Protein AF-A0A1B6FEB2-F1 (afdb_monomer)

Foldseek 3Di:
DDDPVVVVVVVVVVVVVVVVVVVVVVVVPDPPPPDDPPDDPDVQDPVNVVVVVVVVCPDPVNVVVVVVVVVVVVVVCCLVPVVLVCQCPDPVVDPCSNVVSVVVVVVVVVVVVVVVVVVVVVVVVVVD

pLDDT: mean 77.81, std 14.5, range [41.56, 95.06]

Sequence (128 aa):
YIDAETRKTVIYSMTSVAAASLLMFGLLGKAKESFSSDGKHKKESPGQALKTTWAIFNTTQMRMLCISFAFIGMHQAFRCGIYSSSVGFTLKIGDNSKQLVVLSGVFVGTGELLGGLFQIALSDFTER

Radius of gyration: 22.37 Å; Cα contacts (8 Å, |Δi|>4): 20; chains: 1; bounding box: 48×38×59 Å

Secondary structure (DSSP, 8-state):
---HHHHHHHHHHHHHHHHHHHHHHHHS-S----S---S------HHHHHHHHHHHHTSHHHHHHHHHHHHHHHHHHIIIIIIHHHHHH-TTS-TTHHHHHHHHHHHHHHHHHHHHHHHHHHHHHHT-

InterPro domains:
  IPR010291 Ion channel regulatory protein, UNC-93 [PF05978] (5-123)
  IPR051617 UNC-93-like transmembrane regulator [PTHR23294] (3-126)

Organism: NCBI:txid1464854

Solvent-accessible surface area (backbone atoms only — not comparable to full-atom values): 7514 Å² total; per-residue (Å²): 134,86,54,74,64,61,54,50,56,53,53,51,53,54,49,50,52,52,50,51,49,53,50,49,58,68,66,52,64,82,77,78,87,80,66,89,82,85,69,79,91,63,89,67,52,72,69,54,51,51,51,50,52,51,56,54,52,70,33,73,69,42,47,56,50,49,52,52,50,51,51,51,51,48,53,49,47,40,54,68,54,50,50,42,48,51,49,54,67,40,77,89,72,44,94,57,22,64,57,52,44,56,50,51,52,53,52,50,53,50,51,52,53,53,51,52,53,49,52,53,54,52,50,61,59,70,77,107

Mean predicted aligned error: 12.13 Å

Structure (mmCIF, N/CA/C/O backbone):
data_AF-A0A1B6FEB2-F1
#
_entry.id   AF-A0A1B6FEB2-F1
#
loop_
_atom_site.group_PDB
_atom_site.id
_atom_site.type_symbol
_atom_site.label_atom_id
_atom_site.label_alt_id
_atom_site.label_comp_id
_atom_site.label_asym_id
_atom_site.label_entity_id
_atom_site.label_seq_id
_atom_site.pdbx_PDB_ins_code
_atom_site.Cartn_x
_atom_site.Cartn_y
_atom_site.Cartn_z
_atom_site.occupancy
_atom_site.B_iso_or_equiv
_atom_site.auth_seq_id
_atom_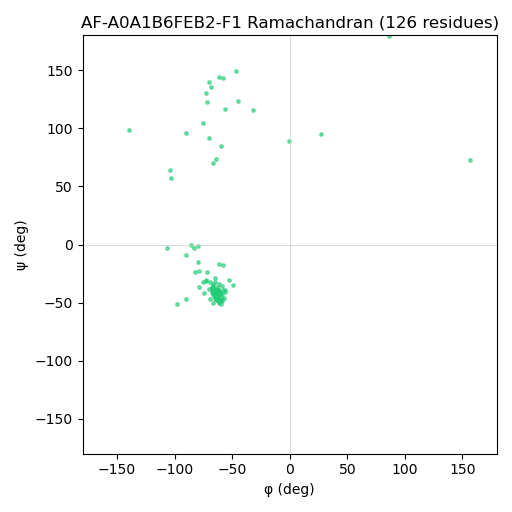site.auth_comp_id
_atom_site.auth_asym_id
_atom_site.auth_atom_id
_atom_site.pdbx_PDB_model_num
ATOM 1 N N . TYR A 1 1 ? 11.112 -2.866 -28.808 1.00 49.44 1 TYR A N 1
ATOM 2 C CA . TYR A 1 1 ? 9.897 -3.686 -28.981 1.00 49.44 1 TYR A CA 1
ATOM 3 C C . TYR A 1 1 ? 10.167 -4.984 -28.232 1.00 49.44 1 TYR A C 1
ATOM 5 O O . TYR A 1 1 ? 11.166 -5.614 -28.538 1.00 49.44 1 TYR A O 1
ATOM 13 N N . ILE A 1 2 ? 9.437 -5.283 -27.151 1.00 59.16 2 ILE A N 1
ATOM 14 C CA . ILE A 1 2 ? 9.716 -6.462 -26.306 1.00 59.16 2 ILE A CA 1
ATOM 15 C C . ILE A 1 2 ? 9.286 -7.729 -27.050 1.00 59.16 2 ILE A C 1
ATOM 17 O O . ILE A 1 2 ? 8.164 -7.789 -27.557 1.00 59.16 2 ILE A O 1
ATOM 21 N N . ASP A 1 3 ? 10.183 -8.710 -27.100 1.00 81.81 3 ASP A N 1
ATOM 22 C CA . ASP A 1 3 ? 9.984 -9.989 -27.773 1.00 81.81 3 ASP A CA 1
ATOM 23 C C . ASP A 1 3 ? 8.815 -10.788 -27.163 1.00 81.81 3 ASP A C 1
ATOM 25 O O . ASP A 1 3 ? 8.539 -10.733 -25.955 1.00 81.81 3 ASP A O 1
ATOM 29 N N . ALA A 1 4 ? 8.074 -11.499 -28.016 1.00 77.69 4 ALA A N 1
ATOM 30 C CA . ALA A 1 4 ? 6.875 -12.226 -27.619 1.00 77.69 4 ALA A CA 1
ATOM 31 C C . ALA A 1 4 ? 7.174 -13.370 -26.639 1.00 77.69 4 ALA A C 1
ATOM 33 O O . ALA A 1 4 ? 6.315 -13.673 -25.806 1.00 77.69 4 ALA A O 1
ATOM 34 N N . GLU A 1 5 ? 8.366 -13.969 -26.696 1.00 81.00 5 GLU A N 1
ATOM 35 C CA . GLU A 1 5 ? 8.801 -14.966 -25.717 1.00 81.00 5 GLU A CA 1
ATOM 36 C C . GLU A 1 5 ? 9.046 -14.340 -24.348 1.00 81.00 5 GLU A C 1
ATOM 38 O O . GLU A 1 5 ? 8.510 -14.818 -23.349 1.00 81.00 5 GLU A O 1
ATOM 43 N N . THR A 1 6 ? 9.760 -13.212 -24.289 1.00 84.56 6 THR A N 1
ATOM 44 C CA . THR A 1 6 ? 10.046 -12.528 -23.020 1.00 84.56 6 THR A CA 1
ATOM 45 C C . THR A 1 6 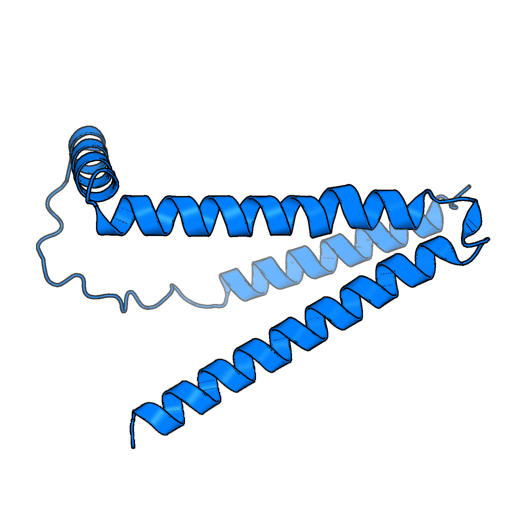? 8.759 -12.152 -22.284 1.00 84.56 6 THR A C 1
ATOM 47 O O . THR A 1 6 ? 8.660 -12.324 -21.070 1.00 84.56 6 THR A O 1
ATOM 50 N N . ARG A 1 7 ? 7.727 -11.705 -23.013 1.00 82.00 7 ARG A N 1
ATOM 51 C CA . ARG A 1 7 ? 6.415 -11.397 -22.423 1.00 82.00 7 ARG A CA 1
ATOM 52 C C . ARG A 1 7 ? 5.744 -12.635 -21.818 1.00 82.00 7 ARG A C 1
ATOM 54 O O . ARG A 1 7 ? 5.176 -12.540 -20.733 1.00 82.00 7 ARG A O 1
ATOM 61 N N . LYS A 1 8 ? 5.805 -13.786 -22.495 1.00 86.69 8 LYS A N 1
ATOM 62 C CA . LYS A 1 8 ? 5.205 -15.036 -21.998 1.00 86.69 8 LYS A CA 1
ATOM 63 C C . LYS A 1 8 ? 5.916 -15.539 -20.743 1.00 86.69 8 LYS A C 1
ATOM 65 O O . LYS A 1 8 ? 5.237 -15.904 -19.788 1.00 86.69 8 LYS A O 1
ATOM 70 N N . THR A 1 9 ? 7.247 -15.487 -20.710 1.00 86.75 9 THR A N 1
ATOM 71 C CA . THR A 1 9 ? 8.044 -15.904 -19.545 1.00 86.75 9 THR A CA 1
ATOM 72 C C . THR A 1 9 ? 7.709 -15.083 -18.302 1.00 86.75 9 THR A C 1
ATOM 74 O O . THR A 1 9 ? 7.525 -15.649 -17.227 1.00 86.75 9 THR A O 1
ATOM 77 N N . VAL A 1 10 ? 7.553 -13.762 -18.449 1.00 88.56 10 VAL A N 1
ATOM 78 C CA . VAL A 1 10 ? 7.167 -12.875 -17.337 1.00 88.56 10 VAL A CA 1
ATOM 79 C C . VAL A 1 10 ? 5.747 -13.170 -16.853 1.00 88.56 10 VAL A C 1
ATOM 81 O O . VAL A 1 10 ? 5.509 -13.260 -15.653 1.00 88.56 10 VAL A O 1
ATOM 84 N N . ILE A 1 11 ? 4.794 -13.361 -17.767 1.00 90.31 11 ILE A N 1
ATOM 85 C CA . ILE A 1 11 ? 3.408 -13.669 -17.386 1.00 90.31 11 ILE A CA 1
ATOM 86 C C . ILE A 1 11 ? 3.338 -15.010 -16.644 1.00 90.31 11 ILE A C 1
ATOM 88 O O . ILE A 1 11 ? 2.656 -15.114 -15.623 1.00 90.31 11 ILE A O 1
ATOM 92 N N . TYR A 1 12 ? 4.063 -16.024 -17.121 1.00 93.31 12 TYR A N 1
ATOM 93 C CA . TYR A 1 12 ? 4.081 -17.340 -16.489 1.00 93.31 12 TYR A CA 1
ATOM 94 C C . TYR A 1 12 ? 4.691 -17.294 -15.082 1.00 93.31 12 TYR A C 1
ATOM 96 O O . TYR A 1 12 ? 4.107 -17.849 -14.151 1.00 93.31 12 TYR A O 1
ATOM 104 N N . SER A 1 13 ? 5.810 -16.584 -14.896 1.00 94.56 13 SER A N 1
ATOM 105 C CA . SER A 1 13 ? 6.445 -16.457 -13.579 1.00 94.56 13 SER A CA 1
ATOM 106 C C . SER A 1 13 ? 5.597 -15.657 -12.586 1.00 94.56 13 SER A C 1
ATOM 108 O O . SER A 1 13 ? 5.484 -16.047 -11.428 1.00 94.56 13 SER A O 1
ATOM 110 N N . MET A 1 14 ? 4.928 -14.582 -13.017 1.00 90.31 14 MET A N 1
ATOM 111 C CA . MET A 1 14 ? 4.011 -13.841 -12.140 1.00 90.31 14 MET A CA 1
ATOM 112 C C . MET A 1 14 ? 2.795 -14.686 -11.741 1.00 90.31 14 MET A C 1
ATOM 114 O O . MET A 1 14 ? 2.357 -14.640 -10.591 1.00 90.31 14 MET A O 1
ATOM 118 N N . THR A 1 15 ? 2.273 -15.491 -12.670 1.00 93.88 15 THR A N 1
ATOM 119 C CA . THR A 1 15 ? 1.121 -16.368 -12.415 1.00 93.88 15 THR A CA 1
ATOM 120 C C . THR A 1 15 ? 1.473 -17.489 -11.440 1.00 93.88 15 THR A C 1
ATOM 122 O O . THR A 1 15 ? 0.683 -17.788 -10.547 1.00 93.88 15 THR A O 1
ATOM 125 N N . SER A 1 16 ? 2.662 -18.087 -11.563 1.00 95.06 16 SER A N 1
ATOM 126 C CA . SER A 1 16 ? 3.096 -19.152 -10.653 1.00 95.06 16 SER A CA 1
ATOM 127 C C . SER A 1 16 ? 3.309 -18.638 -9.230 1.00 95.06 16 SER A C 1
ATOM 129 O O . SER A 1 16 ? 2.866 -19.283 -8.282 1.00 95.06 16 SER A O 1
ATOM 131 N N . VAL A 1 17 ? 3.901 -17.449 -9.071 1.00 94.75 17 VAL A N 1
ATOM 132 C CA . VAL A 1 17 ? 4.050 -16.800 -7.761 1.00 94.75 17 VAL A CA 1
ATOM 133 C C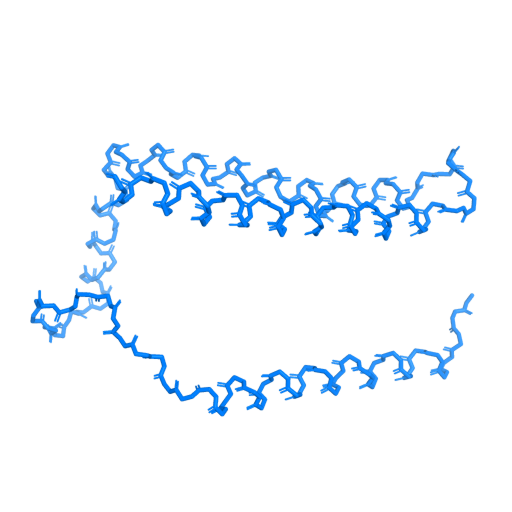 . VAL A 1 17 ? 2.682 -16.472 -7.160 1.00 94.75 17 VAL A C 1
ATOM 135 O O . VAL A 1 17 ? 2.453 -16.743 -5.985 1.00 94.75 17 VAL A O 1
ATOM 138 N N . ALA A 1 18 ? 1.739 -15.953 -7.953 1.00 92.38 18 ALA A N 1
ATOM 139 C CA . ALA A 1 18 ? 0.383 -15.676 -7.480 1.00 92.38 18 ALA A CA 1
ATOM 140 C C . ALA A 1 18 ? -0.356 -16.953 -7.039 1.00 92.38 18 ALA A C 1
ATOM 142 O O . ALA A 1 18 ? -0.986 -16.966 -5.980 1.00 92.38 18 ALA A O 1
ATOM 143 N N . ALA A 1 19 ? -0.243 -18.037 -7.813 1.00 94.38 19 ALA A N 1
ATOM 144 C CA . ALA A 1 19 ? -0.822 -19.331 -7.465 1.00 94.38 19 ALA A CA 1
ATOM 145 C C . ALA A 1 19 ? -0.197 -19.904 -6.184 1.00 94.38 19 ALA A C 1
ATOM 147 O O . ALA A 1 19 ? -0.924 -20.347 -5.299 1.00 94.38 19 ALA A O 1
ATOM 148 N N . ALA A 1 20 ? 1.130 -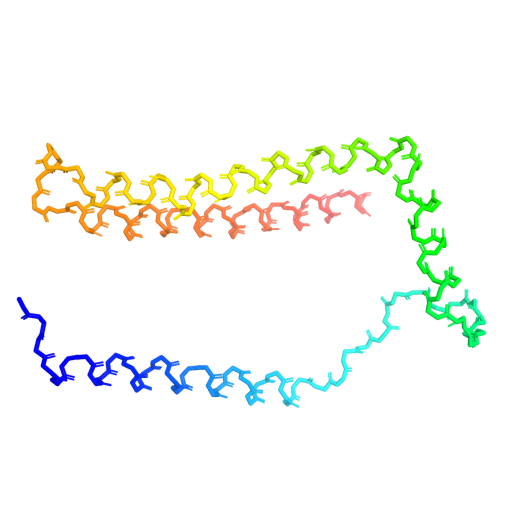19.836 -6.042 1.00 93.50 20 ALA A N 1
ATOM 149 C CA . ALA A 1 20 ? 1.827 -20.259 -4.830 1.00 93.50 20 ALA A CA 1
ATOM 150 C C . ALA A 1 20 ? 1.388 -19.445 -3.603 1.00 93.50 20 ALA A C 1
ATOM 152 O O . ALA A 1 20 ? 1.136 -20.031 -2.553 1.00 93.50 20 ALA A O 1
ATOM 153 N N . SER A 1 21 ? 1.223 -18.125 -3.743 1.00 89.75 21 SER A N 1
ATOM 154 C CA . SER A 1 21 ? 0.689 -17.262 -2.683 1.00 89.75 21 SER A CA 1
ATOM 155 C C . SER A 1 21 ? -0.721 -17.682 -2.278 1.00 89.75 21 SER A C 1
ATOM 157 O O . SER A 1 21 ? -0.979 -17.864 -1.095 1.00 89.75 21 SER A O 1
ATOM 159 N N . LEU A 1 22 ? -1.628 -17.891 -3.237 1.00 90.75 22 LEU A N 1
ATOM 160 C CA . LEU A 1 22 ? -2.998 -18.339 -2.962 1.00 90.75 22 LEU A CA 1
ATOM 161 C C . LEU A 1 22 ? -3.034 -19.704 -2.271 1.00 90.75 22 LEU A C 1
ATOM 163 O O . LEU A 1 22 ? -3.800 -19.889 -1.329 1.00 90.75 22 LEU A O 1
ATOM 167 N N . LEU A 1 23 ? -2.187 -20.640 -2.703 1.00 91.69 23 LEU A N 1
ATOM 168 C CA . LEU A 1 23 ? -2.043 -21.940 -2.052 1.00 91.69 23 LEU A CA 1
ATOM 169 C C . LEU A 1 23 ? -1.518 -21.786 -0.620 1.00 91.69 23 LEU A C 1
ATOM 171 O O . LEU A 1 23 ? -2.087 -22.375 0.292 1.00 91.69 23 LEU A O 1
ATOM 175 N N . MET A 1 24 ? -0.498 -20.951 -0.399 1.00 88.81 24 MET A N 1
ATOM 176 C CA . MET A 1 24 ? 0.011 -20.625 0.938 1.00 88.81 24 MET A CA 1
ATOM 177 C C . MET A 1 24 ? -1.071 -20.006 1.828 1.00 88.81 24 MET A C 1
ATOM 179 O O . MET A 1 24 ? -1.268 -20.474 2.942 1.00 88.81 24 MET A O 1
ATOM 183 N N . PHE A 1 25 ? -1.816 -19.010 1.341 1.00 86.38 25 PHE A N 1
ATOM 184 C CA . PHE A 1 25 ? -2.918 -18.389 2.084 1.00 86.38 25 PHE A CA 1
ATOM 185 C C . PHE A 1 25 ? -4.075 -19.360 2.348 1.00 86.38 25 PHE A C 1
ATOM 187 O O . PHE A 1 25 ? -4.721 -19.256 3.384 1.00 86.38 25 PHE A O 1
ATOM 194 N N . GLY A 1 26 ? -4.326 -20.311 1.446 1.00 83.56 26 GLY A N 1
ATOM 195 C CA . GLY A 1 26 ? -5.317 -21.370 1.644 1.00 83.56 26 GLY A CA 1
ATOM 196 C C . GLY A 1 26 ? -4.881 -22.432 2.659 1.00 83.56 26 GLY A C 1
ATOM 197 O O . GLY A 1 26 ? -5.725 -22.991 3.355 1.00 83.56 26 GLY A O 1
ATOM 198 N N . LEU A 1 27 ? -3.575 -22.697 2.765 1.00 83.50 27 LEU A N 1
ATOM 199 C CA . LEU A 1 27 ? -2.985 -23.608 3.754 1.00 83.50 27 LEU A CA 1
ATOM 200 C C . LEU A 1 27 ? -2.775 -22.937 5.122 1.00 83.50 27 LEU A C 1
ATOM 202 O O . LEU A 1 27 ? -2.735 -23.627 6.142 1.00 83.50 27 LEU A O 1
ATOM 206 N N . LEU A 1 28 ? -2.669 -21.604 5.159 1.00 75.25 28 LEU A N 1
ATOM 207 C CA . LEU A 1 28 ? -2.646 -20.807 6.381 1.00 75.25 28 LEU A CA 1
ATOM 208 C C . LEU A 1 28 ? -4.052 -20.843 7.000 1.00 75.25 28 LEU A C 1
ATOM 210 O O . LEU A 1 28 ? -4.944 -20.084 6.628 1.00 75.25 28 LEU A O 1
ATOM 214 N N . GLY A 1 29 ? -4.268 -21.811 7.893 1.00 64.19 29 GLY A N 1
ATOM 215 C CA . GLY A 1 29 ? -5.562 -22.085 8.514 1.00 64.19 29 GLY A CA 1
ATOM 216 C C . GLY A 1 29 ? -6.272 -20.833 9.040 1.00 64.19 29 GLY A C 1
ATOM 217 O O . GLY A 1 29 ? -5.632 -19.863 9.446 1.00 64.19 29 GLY A O 1
ATOM 218 N N . LYS A 1 30 ? -7.615 -20.890 9.019 1.00 56.72 30 LYS A N 1
ATOM 219 C CA . LYS A 1 30 ? -8.555 -19.811 9.373 1.00 56.72 30 LYS A CA 1
ATOM 220 C C . LYS A 1 30 ? -7.980 -18.915 10.474 1.00 56.72 30 LYS A C 1
ATOM 222 O O . LYS A 1 30 ? -7.760 -19.383 11.590 1.00 56.72 30 LYS A O 1
ATOM 227 N N . ALA A 1 31 ? -7.752 -17.643 10.137 1.00 61.56 31 ALA A N 1
ATOM 228 C CA . ALA A 1 31 ? -7.217 -16.644 11.051 1.00 61.56 31 ALA A CA 1
ATOM 229 C C . ALA A 1 31 ? -7.935 -16.734 12.404 1.00 61.56 31 ALA A C 1
ATOM 231 O O . ALA A 1 31 ? -9.167 -16.688 12.470 1.00 61.56 31 ALA A O 1
ATOM 232 N N . LYS A 1 32 ? -7.155 -16.921 13.474 1.00 52.03 32 LYS A N 1
ATOM 233 C CA . LYS A 1 32 ? -7.658 -16.910 14.844 1.00 52.03 32 LYS A CA 1
ATOM 234 C C . LYS A 1 32 ? -8.352 -15.568 15.052 1.00 52.03 32 LYS A C 1
ATOM 236 O O . LYS A 1 32 ? -7.708 -14.525 14.968 1.00 52.03 32 LYS A O 1
ATOM 241 N N . GLU A 1 33 ? -9.658 -15.606 15.295 1.00 56.06 33 GLU A N 1
ATOM 242 C CA . GLU A 1 33 ? -10.476 -14.455 15.686 1.00 56.06 33 GLU A CA 1
ATOM 243 C C . GLU A 1 33 ? -10.041 -13.994 17.088 1.00 56.06 33 GLU A C 1
ATOM 245 O O . GLU A 1 33 ? -10.722 -14.201 18.083 1.00 56.06 33 GLU A O 1
ATOM 250 N N . SER A 1 34 ? -8.844 -13.417 17.186 1.00 46.25 34 SER A N 1
ATOM 251 C CA . SER A 1 34 ? -8.325 -12.752 18.379 1.00 46.25 34 SER A CA 1
ATOM 252 C C . SER A 1 34 ? -8.405 -11.246 18.167 1.00 46.25 34 SER A C 1
ATOM 254 O O . SER A 1 34 ? -7.404 -10.543 18.122 1.00 46.25 34 SER A O 1
ATOM 256 N N . PHE A 1 35 ? -9.632 -10.753 18.038 1.00 42.1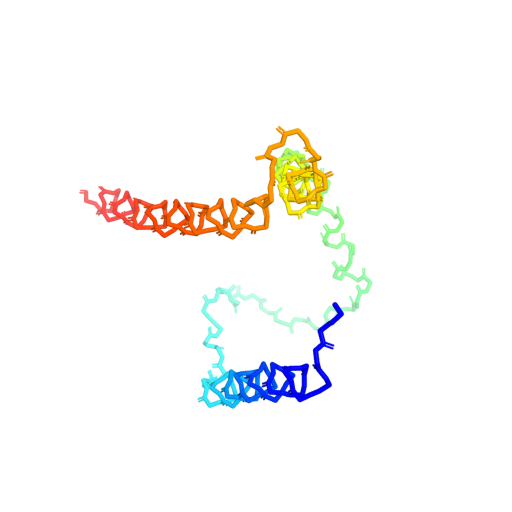9 35 PHE A N 1
ATOM 257 C CA . PHE A 1 35 ? -9.955 -9.384 18.406 1.00 42.19 35 PHE A CA 1
ATOM 258 C C . PHE A 1 35 ? -11.321 -9.427 19.084 1.00 42.19 35 PHE A C 1
ATOM 260 O O . PHE A 1 35 ? -12.340 -9.601 18.424 1.00 42.19 35 PHE A O 1
ATOM 267 N N . SER A 1 36 ? -11.283 -9.422 20.417 1.00 45.38 36 SER A N 1
ATOM 268 C CA . SER A 1 36 ? -12.392 -9.356 21.372 1.00 45.38 36 SER A CA 1
ATOM 269 C C . SER A 1 36 ? -13.794 -9.269 20.761 1.00 45.38 36 SER A C 1
ATOM 271 O O . SER A 1 36 ? -14.339 -8.184 20.579 1.00 45.38 36 SER A O 1
ATOM 273 N N . SER A 1 37 ? -14.405 -10.427 20.507 1.00 41.56 37 SER A N 1
ATOM 274 C CA . SER A 1 37 ? -15.854 -10.545 20.330 1.00 41.56 37 SER A CA 1
ATOM 275 C C . SER A 1 37 ? -16.460 -11.136 21.604 1.00 41.56 37 SER A C 1
ATOM 277 O O . SER A 1 37 ? -17.090 -12.188 21.594 1.00 41.56 37 SER A O 1
ATOM 279 N N . ASP A 1 38 ? -16.221 -10.469 22.736 1.00 46.44 38 ASP A N 1
ATOM 280 C CA . ASP A 1 38 ? -17.088 -10.623 23.901 1.00 46.44 38 ASP A CA 1
ATOM 281 C C . ASP A 1 38 ? -18.186 -9.565 23.777 1.00 46.44 38 ASP A C 1
ATOM 283 O O . ASP A 1 38 ? -17.985 -8.379 24.028 1.00 46.44 38 ASP A O 1
ATOM 287 N N . GLY A 1 39 ? -19.325 -9.980 23.227 1.00 44.38 39 GLY A N 1
ATOM 288 C CA . GLY A 1 39 ? -20.442 -9.080 22.974 1.00 44.38 39 GLY A CA 1
ATOM 289 C C . GLY A 1 39 ? -21.368 -9.586 21.883 1.00 44.38 39 GLY A C 1
ATOM 290 O O . GLY A 1 39 ? -21.364 -9.057 20.783 1.00 44.38 39 GLY A O 1
ATOM 291 N N . LYS A 1 40 ? -22.156 -10.621 22.204 1.00 42.03 40 LYS A N 1
ATOM 292 C CA . LYS A 1 40 ? -23.399 -11.041 21.526 1.00 42.03 40 LYS A CA 1
ATOM 293 C C . LYS A 1 40 ? -23.476 -10.670 20.038 1.00 42.03 40 LYS A C 1
ATOM 295 O O . LYS A 1 40 ? -24.001 -9.614 19.692 1.00 42.03 40 LYS A O 1
ATOM 300 N N . HIS A 1 41 ? -23.094 -11.606 19.173 1.00 48.75 41 HIS A N 1
ATOM 301 C CA . HIS A 1 41 ? -23.397 -11.581 17.741 1.00 48.75 41 HIS A CA 1
ATOM 302 C C . HIS A 1 41 ? -24.926 -11.673 17.529 1.00 48.75 41 HIS A C 1
ATOM 304 O O . HIS A 1 41 ? -25.493 -12.712 17.188 1.00 48.75 41 HIS A O 1
ATOM 310 N N . LYS A 1 42 ? -25.641 -10.584 17.821 1.00 53.22 42 LYS A N 1
ATOM 311 C CA . LYS A 1 42 ? -27.029 -10.393 17.418 1.00 53.22 42 LYS A CA 1
ATOM 312 C C . LYS A 1 42 ? -26.976 -10.250 15.901 1.00 53.22 42 LYS A C 1
ATOM 314 O O . LYS A 1 42 ? -26.089 -9.576 15.394 1.00 53.22 42 LYS A O 1
ATOM 319 N N . LYS A 1 43 ? -27.874 -10.913 15.169 1.00 55.56 43 LYS A N 1
ATOM 320 C CA . LYS A 1 43 ? -28.018 -10.732 13.717 1.00 55.56 43 LYS A CA 1
ATOM 321 C C . LYS A 1 43 ? -28.367 -9.265 13.446 1.00 55.56 43 LYS A C 1
ATOM 323 O O . LYS A 1 43 ? -29.541 -8.908 13.410 1.00 55.56 43 LYS A O 1
ATOM 328 N N . GLU A 1 44 ? -27.363 -8.405 13.355 1.00 61.38 44 GLU A N 1
ATOM 329 C CA . GLU A 1 44 ? -27.550 -7.013 12.994 1.00 61.38 44 GLU A CA 1
ATOM 330 C C . GLU A 1 44 ? -27.897 -6.985 11.510 1.00 61.38 44 GLU A C 1
ATOM 332 O O . GLU A 1 44 ? -27.185 -7.533 10.668 1.00 61.38 44 GLU A O 1
ATOM 337 N N . SER A 1 45 ? -29.048 -6.400 11.187 1.00 78.81 45 SER A N 1
ATOM 338 C CA . SER A 1 45 ? -29.409 -6.130 9.798 1.00 78.81 45 SER A CA 1
ATOM 339 C C . SER A 1 45 ? -28.317 -5.249 9.168 1.00 78.81 45 SER A C 1
ATOM 341 O O . SER A 1 45 ? -27.817 -4.353 9.856 1.00 78.81 45 SER A O 1
ATOM 343 N N . PRO A 1 46 ? -27.951 -5.429 7.882 1.00 82.50 46 PRO A N 1
ATOM 344 C CA . PRO A 1 46 ? -26.912 -4.626 7.226 1.00 82.50 46 PRO A CA 1
ATOM 345 C C . PRO A 1 46 ? -27.155 -3.113 7.353 1.00 82.50 46 PRO A C 1
ATOM 347 O O . PRO A 1 46 ? -26.209 -2.339 7.470 1.00 82.50 46 PRO A O 1
ATOM 350 N N . GLY A 1 47 ? -28.421 -2.684 7.420 1.00 85.12 47 GLY A N 1
ATOM 351 C CA . GLY A 1 47 ? -28.774 -1.283 7.663 1.00 85.12 47 GLY A CA 1
ATOM 352 C C . GLY A 1 47 ? -28.454 -0.793 9.080 1.00 85.12 47 GLY A C 1
ATOM 353 O O . GLY A 1 47 ? -28.106 0.371 9.265 1.00 85.12 47 GLY A O 1
ATOM 354 N N . GLN A 1 48 ? -28.532 -1.668 10.084 1.00 81.69 48 GLN A N 1
ATOM 355 C CA . GLN A 1 48 ? -28.171 -1.342 11.462 1.00 81.69 48 GLN A CA 1
ATOM 356 C C . GLN A 1 48 ? -26.651 -1.259 11.623 1.00 81.69 48 GLN A C 1
ATOM 358 O O . GLN A 1 48 ? -26.171 -0.294 12.210 1.00 81.69 48 GLN A O 1
ATOM 363 N N . ALA A 1 49 ? -25.904 -2.182 11.010 1.00 85.44 49 ALA A N 1
ATOM 364 C CA . ALA A 1 49 ? -24.445 -2.111 10.957 1.00 85.44 49 ALA A CA 1
ATOM 365 C C . ALA A 1 49 ? -23.973 -0.816 10.273 1.00 85.44 49 ALA A C 1
ATOM 367 O O . ALA A 1 49 ? -23.175 -0.079 10.844 1.00 85.44 49 ALA A O 1
ATOM 368 N N . LEU A 1 50 ? -24.550 -0.463 9.114 1.00 86.44 50 LEU A N 1
ATOM 369 C CA . LEU A 1 50 ? -24.247 0.796 8.422 1.00 86.44 50 LEU A CA 1
ATOM 370 C C . LEU A 1 50 ? -24.536 2.028 9.285 1.00 86.44 50 LEU A C 1
ATOM 372 O O . LEU A 1 50 ? -23.732 2.958 9.324 1.00 86.44 50 LEU A O 1
ATOM 376 N N . LYS A 1 51 ? -25.665 2.039 10.003 1.00 86.81 51 LYS A N 1
ATOM 377 C CA . LYS A 1 51 ? -26.032 3.156 10.881 1.00 86.81 51 LYS A CA 1
ATOM 378 C C . LYS A 1 51 ? -25.066 3.288 12.061 1.00 86.81 51 LYS A C 1
ATOM 380 O O . LYS A 1 51 ? -24.682 4.403 12.408 1.00 86.81 51 LYS A O 1
ATOM 385 N N . THR A 1 52 ? -24.639 2.165 12.634 1.00 84.38 52 THR A N 1
ATOM 386 C CA . THR A 1 52 ? -23.625 2.122 13.693 1.00 84.38 52 THR A CA 1
ATOM 387 C C . THR A 1 52 ? -22.270 2.613 13.179 1.00 84.38 52 THR A C 1
ATOM 389 O O . THR A 1 52 ? -21.668 3.489 13.796 1.00 84.38 52 THR A O 1
ATOM 392 N N . THR A 1 53 ? -21.814 2.148 12.011 1.00 85.06 53 THR A N 1
ATOM 393 C CA . THR A 1 53 ? -20.569 2.626 11.387 1.00 85.06 53 THR A CA 1
ATOM 394 C C . THR A 1 53 ? -20.626 4.122 11.089 1.00 85.06 53 THR A C 1
ATOM 396 O O . THR A 1 53 ? -19.658 4.831 11.350 1.00 85.06 53 THR A O 1
ATOM 399 N N . TRP A 1 54 ? -21.763 4.632 10.609 1.00 85.44 54 TRP A N 1
ATOM 400 C CA . TRP A 1 54 ? -21.956 6.061 10.351 1.00 85.44 54 TRP A CA 1
ATOM 401 C C . TRP A 1 54 ? -21.896 6.905 11.631 1.00 85.44 54 TRP A C 1
ATOM 403 O O . TRP A 1 54 ? -21.287 7.976 11.648 1.00 85.44 54 TRP A O 1
ATOM 413 N N . ALA A 1 55 ? -22.479 6.414 12.727 1.00 85.56 55 ALA A N 1
ATOM 414 C CA . ALA A 1 55 ? -22.394 7.074 14.027 1.00 85.56 55 ALA A CA 1
ATOM 415 C C . ALA A 1 55 ? -20.944 7.127 14.548 1.00 85.56 55 ALA A C 1
ATOM 417 O O . ALA A 1 55 ? -20.496 8.172 15.021 1.00 85.56 55 ALA A O 1
ATOM 418 N N . ILE A 1 56 ? -20.188 6.034 14.394 1.00 85.06 56 ILE A N 1
ATOM 419 C CA . ILE A 1 56 ? -18.764 5.966 14.761 1.00 85.06 56 ILE A CA 1
ATOM 420 C C . ILE A 1 56 ? -17.935 6.915 13.885 1.00 85.06 56 ILE A C 1
ATOM 422 O O . ILE A 1 56 ? -17.118 7.676 14.403 1.00 85.06 56 ILE A O 1
ATOM 426 N N . PHE A 1 57 ? -18.194 6.941 12.576 1.00 82.81 57 PHE A N 1
ATOM 427 C CA . PHE A 1 57 ? -17.508 7.814 11.622 1.00 82.81 57 PHE A CA 1
ATOM 428 C C . PHE A 1 57 ? -17.670 9.303 11.961 1.00 82.81 57 PHE A C 1
ATOM 430 O O . PHE A 1 57 ? -16.733 10.084 11.807 1.00 82.81 57 PHE A O 1
ATOM 437 N N . ASN A 1 58 ? -18.832 9.703 12.483 1.00 84.00 58 ASN A N 1
ATOM 438 C CA . ASN A 1 58 ? -19.100 11.100 12.825 1.00 84.00 58 ASN A CA 1
ATOM 439 C C . ASN A 1 58 ? -18.482 11.550 14.168 1.00 84.00 58 ASN A C 1
ATOM 441 O O . ASN A 1 58 ? -18.599 12.716 14.552 1.00 84.00 58 ASN A O 1
ATOM 445 N N . THR A 1 59 ? -17.807 10.654 14.892 1.00 90.06 59 THR A N 1
ATOM 446 C CA . THR A 1 59 ? -17.124 10.989 16.149 1.00 90.06 59 THR A CA 1
ATOM 447 C C . THR A 1 59 ? -15.895 11.866 15.877 1.00 90.06 59 THR A C 1
ATOM 449 O O . THR A 1 59 ? -15.151 11.646 14.924 1.00 90.06 59 THR A O 1
ATOM 452 N N . THR A 1 60 ? -15.640 12.873 16.721 1.00 80.38 60 THR A N 1
ATOM 453 C CA . THR A 1 60 ? -14.561 13.865 16.518 1.00 80.38 60 THR A CA 1
ATOM 454 C C . THR A 1 60 ? -13.172 13.244 16.361 1.00 80.38 60 THR A C 1
ATOM 456 O O . THR A 1 60 ? -12.416 13.683 15.499 1.00 80.38 60 THR A O 1
ATOM 459 N N . GLN A 1 61 ? -12.857 12.193 17.121 1.00 83.00 61 GLN A N 1
ATOM 460 C CA . GLN A 1 61 ? -11.586 11.477 16.972 1.00 83.00 61 GLN A CA 1
ATOM 461 C C . GLN A 1 61 ? -11.483 10.760 15.620 1.00 83.00 61 GLN A C 1
ATOM 463 O O . GLN A 1 61 ? -10.456 10.842 14.949 1.00 83.00 61 GLN A O 1
ATOM 468 N N . MET A 1 62 ? -12.575 10.132 15.177 1.00 87.56 62 MET A N 1
ATOM 469 C CA . MET A 1 62 ? -12.610 9.391 13.918 1.00 87.56 62 MET A CA 1
ATOM 470 C C . MET A 1 62 ? -12.484 10.316 12.711 1.00 87.56 62 MET A C 1
ATOM 472 O O . MET A 1 62 ? -11.749 10.006 11.782 1.00 87.56 62 MET A O 1
ATOM 476 N N . ARG A 1 63 ? -13.091 11.508 12.759 1.00 81.75 63 ARG A N 1
ATOM 477 C CA . ARG A 1 63 ? -12.934 12.519 11.700 1.00 81.75 63 ARG A CA 1
ATOM 478 C C . ARG A 1 63 ? -11.491 13.005 11.554 1.00 81.75 63 ARG A C 1
ATOM 480 O O . ARG A 1 63 ? -11.021 13.138 10.428 1.00 81.75 63 ARG A O 1
ATOM 487 N N . MET A 1 64 ? -10.776 13.231 12.660 1.00 87.06 64 MET A N 1
ATOM 488 C CA . MET A 1 64 ? -9.352 13.597 12.604 1.00 87.06 64 MET A CA 1
ATOM 489 C C . MET A 1 64 ? -8.513 12.467 12.000 1.00 87.06 64 MET A C 1
ATOM 491 O O . MET A 1 64 ? -7.683 12.713 11.128 1.00 87.06 64 MET A O 1
ATOM 495 N N . LEU A 1 65 ? -8.791 11.222 12.393 1.00 86.19 65 LEU A N 1
ATOM 496 C CA . LEU A 1 65 ? -8.115 10.052 11.843 1.00 86.19 65 LEU A CA 1
ATOM 497 C C . LEU A 1 65 ? -8.410 9.861 10.343 1.00 86.19 65 LEU A C 1
ATOM 499 O O . LEU A 1 65 ? -7.503 9.549 9.576 1.00 86.19 65 LEU A O 1
ATOM 503 N N . CYS A 1 66 ? -9.644 10.113 9.897 1.00 86.62 66 CYS A N 1
ATOM 504 C CA . CYS A 1 66 ? -10.018 10.067 8.483 1.00 86.62 66 CYS A CA 1
ATOM 505 C C . CYS A 1 66 ? -9.258 11.093 7.640 1.00 86.62 66 CYS A C 1
ATOM 507 O O . CYS A 1 66 ? -8.852 10.766 6.528 1.00 86.62 66 CYS A O 1
ATOM 509 N N . ILE A 1 67 ? -9.027 12.303 8.156 1.00 89.06 67 ILE A N 1
ATOM 510 C CA . ILE A 1 67 ? -8.209 13.312 7.467 1.00 89.06 67 ILE A CA 1
ATOM 511 C C . ILE A 1 67 ? -6.761 12.827 7.349 1.00 89.06 67 ILE A C 1
ATOM 513 O O . ILE A 1 67 ? -6.181 12.907 6.267 1.00 89.06 67 ILE A O 1
ATOM 517 N N . SER A 1 68 ? -6.197 12.259 8.418 1.00 90.25 68 SER A N 1
ATOM 518 C CA . SER A 1 68 ? -4.852 11.672 8.388 1.00 90.25 68 SER A CA 1
ATOM 519 C C . SER A 1 68 ? -4.750 10.534 7.372 1.00 90.25 68 SER A C 1
ATOM 521 O O . SER A 1 68 ? -3.823 10.514 6.565 1.00 90.25 68 SER A O 1
ATOM 523 N N . PHE A 1 69 ? -5.724 9.621 7.339 1.00 88.94 69 PHE A N 1
ATOM 524 C CA . PHE A 1 69 ? -5.763 8.550 6.344 1.00 88.94 69 PHE A CA 1
ATOM 525 C C . PHE A 1 69 ? -5.929 9.075 4.921 1.00 88.94 69 PHE A C 1
ATOM 527 O O . PHE A 1 69 ? -5.257 8.582 4.019 1.00 88.94 69 PHE A O 1
ATOM 534 N N . ALA A 1 70 ? -6.768 10.089 4.706 1.00 91.12 70 ALA A N 1
ATOM 535 C CA . ALA A 1 70 ? -6.912 10.720 3.400 1.00 91.12 70 ALA A CA 1
ATOM 536 C C . ALA A 1 70 ? -5.596 11.372 2.951 1.00 91.12 70 ALA A C 1
ATOM 538 O O . ALA A 1 70 ? -5.194 11.212 1.801 1.00 91.12 70 ALA A O 1
ATOM 539 N N . PHE A 1 71 ? -4.887 12.051 3.856 1.00 91.44 71 PHE A N 1
ATOM 540 C CA . PHE A 1 71 ? -3.582 12.647 3.578 1.00 91.44 71 PHE A CA 1
ATOM 541 C C . PHE A 1 71 ? -2.522 11.595 3.230 1.00 91.44 71 PHE A C 1
ATOM 543 O O . PHE A 1 71 ? -1.836 11.724 2.216 1.00 91.44 71 PHE A O 1
ATOM 550 N N . ILE A 1 72 ? -2.425 10.523 4.020 1.00 92.06 72 ILE A N 1
ATOM 551 C CA . ILE A 1 72 ? -1.495 9.414 3.768 1.00 92.06 72 ILE A CA 1
ATOM 552 C C . ILE A 1 72 ? -1.842 8.713 2.450 1.00 92.06 72 ILE A C 1
ATOM 554 O O . ILE A 1 72 ? -0.952 8.443 1.647 1.00 92.06 72 ILE A O 1
ATOM 558 N N . GLY A 1 73 ? -3.130 8.476 2.191 1.00 88.31 73 GLY A N 1
ATOM 559 C CA . GLY A 1 73 ? -3.617 7.873 0.953 1.00 88.31 73 GLY A CA 1
ATOM 560 C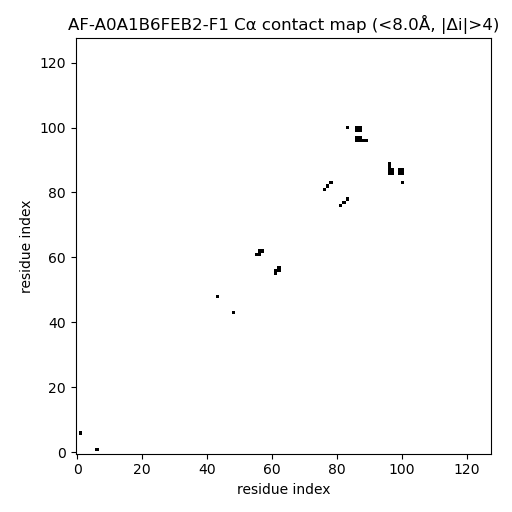 C . GLY A 1 73 ? -3.302 8.729 -0.272 1.00 88.31 73 GLY A C 1
ATOM 561 O O . GLY A 1 73 ? -2.805 8.211 -1.270 1.00 88.31 73 GLY A O 1
ATOM 562 N N . MET A 1 74 ? -3.501 10.048 -0.183 1.00 88.38 74 MET A N 1
ATOM 563 C CA . MET A 1 74 ? -3.072 10.981 -1.227 1.00 88.38 74 MET A CA 1
ATOM 564 C C . MET A 1 74 ? -1.559 10.902 -1.430 1.00 88.38 74 MET A C 1
ATOM 566 O O . MET A 1 74 ? -1.109 10.672 -2.548 1.00 88.38 74 MET A O 1
ATOM 570 N N . HIS A 1 75 ? -0.764 11.012 -0.368 1.00 87.81 75 HIS A N 1
ATOM 571 C CA . HIS A 1 75 ? 0.692 10.911 -0.455 1.00 87.81 75 HIS A CA 1
ATOM 572 C C . HIS A 1 75 ? 1.158 9.591 -1.105 1.00 87.81 75 HIS A C 1
ATOM 574 O O . HIS A 1 75 ? 2.044 9.603 -1.963 1.00 87.81 75 HIS A O 1
ATOM 580 N N . GLN A 1 76 ? 0.523 8.462 -0.777 1.00 84.25 76 GLN A N 1
ATOM 581 C CA . GLN A 1 76 ? 0.797 7.164 -1.396 1.00 84.25 76 GLN A CA 1
ATOM 582 C C . GLN A 1 76 ? 0.415 7.138 -2.882 1.00 84.25 76 GLN A C 1
ATOM 584 O O . GLN A 1 76 ? 1.189 6.644 -3.702 1.00 84.25 76 GLN A O 1
ATOM 589 N N . ALA A 1 77 ? -0.724 7.725 -3.259 1.00 85.94 77 ALA A N 1
ATOM 590 C CA . ALA A 1 77 ? -1.124 7.854 -4.658 1.00 85.94 77 ALA A CA 1
ATOM 591 C C . ALA A 1 77 ? -0.132 8.713 -5.463 1.00 85.94 77 ALA A C 1
ATOM 593 O O . ALA A 1 77 ? 0.243 8.346 -6.578 1.00 85.94 77 ALA A O 1
ATOM 594 N N . PHE A 1 78 ? 0.365 9.811 -4.885 1.00 82.81 78 PHE A N 1
ATOM 595 C CA . PHE A 1 78 ? 1.419 10.626 -5.494 1.00 82.81 78 PHE A CA 1
ATOM 596 C C . PHE A 1 78 ? 2.723 9.837 -5.662 1.00 82.81 78 PHE A C 1
ATOM 598 O O . PHE A 1 78 ? 3.325 9.885 -6.735 1.00 82.81 78 PHE A O 1
ATOM 605 N N . ARG A 1 79 ? 3.134 9.069 -4.645 1.00 75.94 79 ARG A N 1
ATOM 606 C CA . ARG A 1 79 ? 4.336 8.222 -4.692 1.00 75.94 79 ARG A CA 1
ATOM 607 C C . ARG A 1 79 ? 4.240 7.153 -5.788 1.00 75.94 79 ARG A C 1
ATOM 609 O O . ARG A 1 79 ? 5.154 7.026 -6.599 1.00 75.94 79 ARG A O 1
ATOM 616 N N . CYS A 1 80 ? 3.143 6.399 -5.828 1.00 76.69 80 CYS A N 1
ATOM 617 C CA . CYS A 1 80 ? 2.983 5.273 -6.751 1.00 76.69 80 CYS A CA 1
ATOM 618 C C . CYS A 1 80 ? 2.617 5.706 -8.179 1.00 76.69 80 CYS A C 1
ATOM 620 O O . CYS A 1 80 ? 3.074 5.082 -9.132 1.00 76.69 80 CYS A O 1
ATOM 622 N N . GLY A 1 81 ? 1.804 6.753 -8.341 1.00 72.31 81 GLY A N 1
ATOM 623 C CA . GLY A 1 81 ? 1.270 7.166 -9.640 1.00 72.31 81 GLY A CA 1
ATOM 624 C C . GLY A 1 81 ? 2.042 8.306 -10.295 1.00 72.31 81 GLY A C 1
ATOM 625 O O . GLY A 1 81 ? 2.447 8.203 -11.449 1.00 72.31 81 GLY A O 1
ATOM 626 N N . ILE A 1 82 ? 2.269 9.402 -9.570 1.00 74.81 82 ILE A N 1
ATOM 627 C CA . ILE A 1 82 ? 2.756 10.654 -10.170 1.00 74.81 82 ILE A CA 1
ATOM 628 C C . ILE A 1 82 ? 4.282 10.698 -10.184 1.00 74.81 82 ILE A C 1
ATOM 630 O O . ILE A 1 82 ? 4.878 10.990 -11.221 1.00 74.81 82 ILE A O 1
ATOM 634 N N . TYR A 1 83 ? 4.925 10.363 -9.065 1.00 73.06 83 TYR A N 1
ATOM 635 C CA . TYR A 1 83 ? 6.382 10.368 -8.954 1.00 73.06 83 TYR A CA 1
ATOM 636 C C . TYR A 1 83 ? 7.015 9.283 -9.835 1.00 73.06 83 TYR A C 1
ATOM 638 O O . TYR A 1 83 ? 7.863 9.589 -10.669 1.00 73.06 83 TYR A O 1
ATOM 646 N N . SER A 1 84 ? 6.530 8.041 -9.735 1.00 68.50 84 SER A N 1
ATOM 647 C CA . SER A 1 84 ? 7.000 6.919 -10.561 1.00 68.50 84 SER A CA 1
ATOM 648 C C . SER A 1 84 ? 6.851 7.191 -12.067 1.00 68.50 84 SER A C 1
ATOM 650 O O . SER A 1 84 ? 7.805 7.025 -12.830 1.00 68.50 84 SER A O 1
ATOM 652 N N . SER A 1 85 ? 5.691 7.706 -12.498 1.00 73.38 85 SER A N 1
ATOM 653 C CA . SER A 1 85 ? 5.465 8.054 -13.905 1.00 73.38 85 SER A CA 1
ATOM 654 C C . SER A 1 85 ? 6.352 9.224 -14.350 1.00 73.38 85 SER A C 1
ATOM 656 O O . SER A 1 85 ? 6.965 9.169 -15.411 1.00 73.38 85 SER A O 1
ATOM 658 N N . SER A 1 86 ? 6.501 10.270 -13.537 1.00 68.88 86 SER A N 1
ATOM 659 C CA . SER A 1 86 ? 7.325 11.431 -13.910 1.00 68.88 86 SER A CA 1
ATOM 660 C C . SER A 1 86 ? 8.812 11.079 -14.036 1.00 68.88 86 SER A C 1
ATOM 662 O O . SER A 1 86 ? 9.482 11.553 -14.955 1.00 68.88 86 SER A O 1
ATOM 664 N N . VAL A 1 87 ? 9.329 10.209 -13.162 1.00 69.62 87 VAL A N 1
ATOM 665 C CA . VAL A 1 87 ? 10.720 9.726 -13.220 1.00 69.62 87 VAL A CA 1
ATOM 666 C C . VAL A 1 87 ? 10.939 8.799 -14.422 1.00 69.62 87 VAL A C 1
ATOM 668 O O . VAL A 1 87 ? 11.965 8.908 -15.090 1.00 69.62 87 VAL A O 1
ATOM 671 N N . GLY A 1 88 ? 9.967 7.944 -14.757 1.00 63.91 88 GLY A N 1
ATOM 672 C CA . GLY A 1 88 ? 10.052 7.034 -15.905 1.00 63.91 88 GLY A CA 1
ATOM 673 C C . GLY A 1 88 ? 9.932 7.702 -17.284 1.00 63.91 88 GLY A C 1
ATOM 674 O O . GLY A 1 88 ? 10.428 7.148 -18.262 1.00 63.91 88 GLY A O 1
ATOM 675 N N . PHE A 1 89 ? 9.299 8.880 -17.375 1.00 62.12 89 PHE A N 1
ATOM 676 C CA . PHE A 1 89 ? 9.061 9.603 -18.638 1.00 62.12 89 PHE A CA 1
ATOM 677 C C . PHE A 1 89 ? 9.938 10.855 -18.837 1.00 62.12 89 PHE A C 1
ATOM 679 O O . PHE A 1 89 ? 9.877 11.493 -19.890 1.00 62.12 89 PHE A O 1
ATOM 686 N N . THR A 1 90 ? 10.777 11.226 -17.865 1.00 60.97 90 THR A N 1
ATOM 687 C CA . THR A 1 90 ? 11.655 12.401 -17.996 1.00 60.97 90 THR A CA 1
ATOM 688 C C . THR A 1 90 ? 12.846 12.115 -18.920 1.00 60.97 90 THR A C 1
ATOM 690 O O . THR A 1 90 ? 13.839 11.511 -18.522 1.00 60.97 90 THR A O 1
ATOM 693 N N . LEU A 1 91 ? 12.788 12.654 -20.144 1.00 57.66 91 LEU A N 1
ATOM 694 C CA . LEU A 1 91 ? 13.855 12.598 -21.162 1.00 57.66 91 LEU A CA 1
ATOM 695 C C . LEU A 1 91 ? 15.175 13.279 -20.738 1.00 57.66 91 LEU A C 1
ATOM 697 O O . LEU A 1 91 ? 16.214 13.023 -21.337 1.00 57.66 91 LEU A O 1
ATOM 701 N N . LYS A 1 92 ? 15.159 14.134 -19.703 1.00 58.28 92 LYS A N 1
ATOM 702 C CA . LYS A 1 92 ? 16.351 14.850 -19.203 1.00 58.28 92 LYS A CA 1
ATOM 703 C C . LYS A 1 92 ? 17.272 14.020 -18.300 1.00 58.28 92 LYS A C 1
ATOM 705 O O . LYS A 1 92 ? 18.400 14.436 -18.073 1.00 58.28 92 LYS A O 1
ATOM 710 N N . ILE A 1 93 ? 16.812 12.877 -17.788 1.00 59.88 93 ILE A N 1
ATOM 711 C CA . ILE A 1 93 ? 17.587 12.002 -16.886 1.00 59.88 93 ILE A CA 1
ATOM 712 C C . ILE A 1 93 ? 18.404 10.947 -17.668 1.00 59.88 93 ILE A C 1
ATOM 714 O O . ILE A 1 93 ? 19.291 10.304 -17.112 1.00 59.88 93 ILE A O 1
ATOM 718 N N . GLY A 1 94 ? 18.178 10.821 -18.981 1.00 56.62 94 GLY A N 1
ATOM 719 C CA . GLY A 1 94 ? 18.888 9.883 -19.855 1.00 56.62 94 GLY A CA 1
ATOM 720 C C . GLY A 1 94 ? 18.278 8.474 -19.890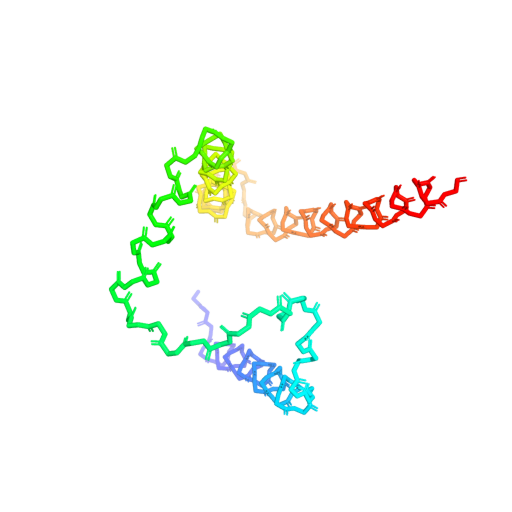 1.00 56.62 94 GLY A C 1
ATOM 721 O O . GLY A 1 94 ? 17.282 8.180 -19.224 1.00 56.62 94 GLY A O 1
ATOM 722 N N . ASP A 1 95 ? 18.898 7.596 -20.685 1.00 60.12 95 ASP A N 1
ATOM 723 C CA . ASP A 1 95 ? 18.430 6.234 -21.028 1.00 60.12 95 ASP A CA 1
ATOM 724 C C . ASP A 1 95 ? 18.219 5.311 -19.801 1.00 60.12 95 ASP A C 1
ATOM 726 O O . ASP A 1 95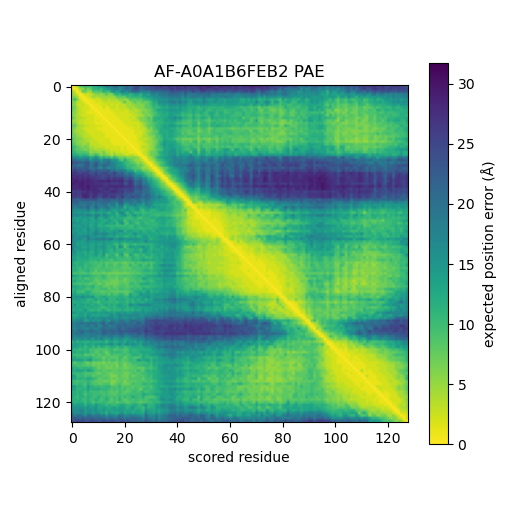 ? 17.481 4.329 -19.852 1.00 60.12 95 ASP A O 1
ATOM 730 N N . ASN A 1 96 ? 18.793 5.675 -18.647 1.00 60.06 96 ASN A N 1
ATOM 731 C CA . ASN A 1 96 ? 18.737 4.914 -17.392 1.00 60.06 96 ASN A CA 1
ATOM 732 C C . ASN A 1 96 ? 17.495 5.195 -16.519 1.00 60.06 96 ASN A C 1
ATOM 734 O O . ASN A 1 96 ? 17.342 4.596 -15.453 1.00 60.06 96 ASN A O 1
ATOM 738 N N . SER A 1 97 ? 16.588 6.078 -16.946 1.00 60.66 97 SER A N 1
ATOM 739 C CA . SER A 1 97 ? 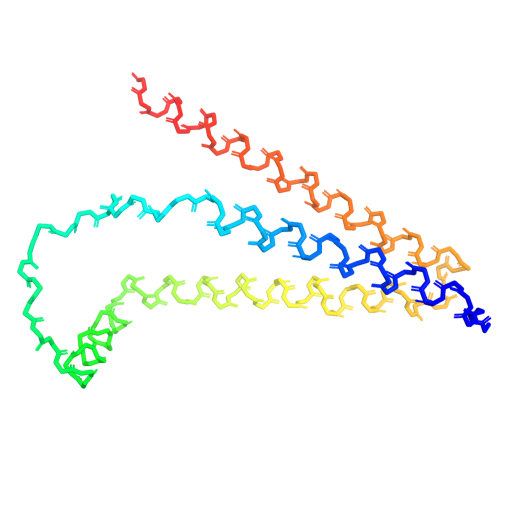15.374 6.480 -16.205 1.00 60.66 97 SER A CA 1
ATOM 740 C C . SER A 1 97 ? 14.534 5.305 -15.672 1.00 60.66 97 SER A C 1
ATOM 742 O O . SER A 1 97 ? 14.026 5.365 -14.551 1.00 60.66 97 SER A O 1
ATOM 744 N N . LYS A 1 98 ? 14.457 4.185 -16.404 1.00 62.78 98 LYS A N 1
ATOM 745 C CA . LYS A 1 98 ? 13.747 2.971 -15.955 1.00 62.78 98 LYS A CA 1
ATOM 746 C C . LYS A 1 98 ? 14.385 2.286 -14.742 1.00 62.78 98 LYS A C 1
ATOM 748 O O . LYS A 1 98 ? 13.661 1.731 -13.920 1.00 62.78 98 LYS A O 1
ATOM 753 N N . GLN A 1 99 ? 15.710 2.320 -14.609 1.00 66.44 99 GLN A N 1
ATOM 754 C CA . GLN A 1 99 ? 16.405 1.707 -13.472 1.00 66.44 99 GLN A CA 1
ATOM 755 C C . GLN A 1 99 ? 16.262 2.549 -12.200 1.00 66.44 99 GLN A C 1
ATOM 757 O O . GLN A 1 99 ? 16.157 1.990 -11.111 1.00 66.44 99 GLN A O 1
ATOM 762 N N . LEU A 1 100 ? 16.174 3.879 -12.327 1.00 66.62 100 LEU A N 1
ATOM 763 C CA . LEU A 1 100 ? 15.979 4.774 -11.182 1.00 66.62 100 LEU A CA 1
ATOM 764 C C . LEU A 1 100 ? 14.608 4.578 -10.520 1.00 66.62 100 LEU A C 1
ATOM 766 O O . LEU A 1 100 ? 14.511 4.635 -9.295 1.00 66.62 100 LEU A O 1
ATOM 770 N N . VAL A 1 101 ? 13.564 4.286 -11.303 1.00 72.12 101 VAL A N 1
ATOM 771 C CA . VAL A 1 101 ? 12.238 3.947 -10.758 1.00 72.12 101 VAL A CA 1
ATOM 772 C C . VAL A 1 101 ? 12.320 2.678 -9.908 1.00 72.12 101 VAL A C 1
ATOM 774 O O . VAL A 1 101 ? 11.882 2.683 -8.757 1.00 72.12 101 VAL A O 1
ATOM 777 N N . VAL A 1 102 ? 12.948 1.619 -10.429 1.00 77.44 102 VAL A N 1
ATOM 778 C CA . VAL A 1 102 ? 13.137 0.359 -9.690 1.00 77.44 102 VAL A CA 1
ATOM 779 C C . VAL A 1 102 ? 13.971 0.585 -8.424 1.00 77.44 102 VAL A C 1
ATOM 781 O O . VAL A 1 102 ? 13.599 0.104 -7.356 1.00 77.44 102 VAL A O 1
ATOM 784 N N . LEU A 1 103 ? 15.045 1.377 -8.506 1.00 79.56 103 LEU A N 1
ATOM 785 C CA . LEU A 1 103 ? 15.915 1.685 -7.368 1.00 79.56 103 LEU A CA 1
ATOM 786 C C . LEU A 1 103 ? 15.187 2.476 -6.267 1.00 79.56 103 LEU A C 1
ATOM 788 O O . LEU A 1 103 ? 15.342 2.171 -5.085 1.00 79.56 103 LEU A O 1
ATOM 792 N N . SER A 1 104 ? 14.341 3.444 -6.640 1.00 78.44 104 SER A N 1
ATOM 793 C CA . SER A 1 104 ? 13.505 4.170 -5.675 1.00 78.44 104 SER A CA 1
ATOM 794 C C . SER A 1 104 ? 12.506 3.249 -4.965 1.00 78.44 104 SER A C 1
ATOM 796 O O . SER A 1 104 ? 12.302 3.383 -3.760 1.00 78.44 104 SER A O 1
ATOM 798 N N . GLY A 1 105 ? 11.956 2.253 -5.670 1.00 79.38 105 GLY A N 1
ATOM 799 C CA . GLY A 1 105 ? 11.103 1.224 -5.076 1.00 79.38 105 GLY A CA 1
ATOM 800 C C . GLY A 1 105 ? 11.832 0.376 -4.030 1.00 79.38 105 GLY A C 1
ATOM 801 O O . GLY A 1 105 ? 11.289 0.131 -2.956 1.00 79.38 105 GLY A O 1
ATOM 802 N N . VAL A 1 106 ? 13.086 -0.009 -4.296 1.00 85.94 106 VAL A N 1
ATOM 803 C CA . VAL A 1 106 ? 13.920 -0.762 -3.340 1.00 85.94 106 VAL A CA 1
ATOM 804 C C . VAL A 1 106 ? 14.217 0.062 -2.085 1.00 85.94 106 VAL A C 1
ATOM 806 O O . VAL A 1 106 ? 14.138 -0.461 -0.972 1.00 85.94 106 VAL A O 1
ATOM 809 N N . PHE A 1 107 ? 14.515 1.354 -2.241 1.00 85.12 107 PHE A N 1
ATOM 810 C CA . PHE A 1 107 ? 14.773 2.238 -1.102 1.00 85.12 107 PHE A CA 1
ATOM 811 C C . PHE A 1 107 ? 13.523 2.433 -0.235 1.00 85.12 107 PHE A C 1
ATOM 813 O O . PHE A 1 107 ? 13.603 2.360 0.990 1.00 85.12 107 PHE A O 1
ATOM 820 N N . VAL A 1 108 ? 12.356 2.604 -0.864 1.00 86.12 108 VAL A N 1
ATOM 821 C CA . VAL A 1 108 ? 11.066 2.682 -0.163 1.00 86.12 108 VAL A CA 1
ATOM 822 C C . VAL A 1 108 ? 10.783 1.388 0.606 1.00 86.12 108 VAL A C 1
ATOM 824 O O . VAL A 1 108 ? 10.519 1.455 1.804 1.00 86.12 108 VAL A O 1
ATOM 827 N N . GLY A 1 109 ? 10.945 0.223 -0.032 1.00 85.31 109 GLY A N 1
ATOM 828 C CA . GLY A 1 109 ? 10.750 -1.072 0.628 1.00 85.31 109 GLY A CA 1
ATOM 829 C C . GLY A 1 109 ? 11.707 -1.297 1.803 1.00 85.31 109 GLY A C 1
ATOM 830 O O . GLY A 1 109 ? 11.298 -1.766 2.862 1.00 85.31 109 GLY A O 1
ATOM 831 N N . THR A 1 110 ? 12.972 -0.893 1.661 1.00 90.31 110 THR A N 1
ATOM 832 C CA . THR A 1 110 ? 13.951 -0.947 2.761 1.00 90.31 110 THR A CA 1
ATOM 833 C C . THR A 1 110 ? 13.538 -0.043 3.923 1.00 90.31 110 THR A C 1
ATOM 835 O O . THR A 1 110 ? 13.613 -0.447 5.082 1.00 90.31 110 THR A O 1
ATOM 838 N N . GLY A 1 111 ? 13.061 1.168 3.620 1.00 86.12 111 GLY A N 1
ATOM 839 C CA . GLY A 1 111 ? 12.559 2.105 4.621 1.00 86.12 111 GLY A CA 1
ATOM 840 C C . GLY A 1 111 ? 11.345 1.570 5.385 1.00 86.12 111 GLY A C 1
ATOM 841 O O . GLY A 1 111 ? 11.273 1.732 6.600 1.00 86.12 111 GLY A O 1
ATOM 842 N N . GLU A 1 112 ? 10.425 0.884 4.704 1.00 88.31 112 GLU A N 1
ATOM 843 C CA . GLU A 1 112 ? 9.257 0.257 5.339 1.00 88.31 112 GLU A CA 1
ATOM 844 C C . GLU A 1 112 ? 9.651 -0.901 6.265 1.00 88.31 112 GLU A C 1
ATOM 846 O O . GLU A 1 112 ? 9.139 -0.987 7.382 1.00 88.31 112 GLU A O 1
ATOM 851 N N . LEU A 1 113 ? 10.608 -1.744 5.859 1.00 92.31 113 LEU A N 1
ATOM 852 C CA . LEU A 1 113 ? 11.134 -2.815 6.714 1.00 92.31 113 LEU A CA 1
ATOM 853 C C . LEU A 1 113 ? 11.808 -2.259 7.975 1.00 92.31 113 LEU A C 1
ATOM 855 O O . LEU A 1 113 ? 11.531 -2.726 9.079 1.00 92.31 113 LEU A O 1
ATOM 859 N N . LEU A 1 114 ? 12.657 -1.236 7.827 1.00 92.31 114 LEU A N 1
ATOM 860 C CA . LEU A 1 114 ? 13.314 -0.581 8.961 1.00 92.31 114 LEU A CA 1
ATOM 861 C C . LEU A 1 114 ? 12.307 0.108 9.888 1.00 92.31 114 LEU A C 1
ATOM 863 O O . LEU A 1 114 ? 12.429 -0.003 11.105 1.00 92.31 114 LEU A O 1
ATOM 867 N N . GLY A 1 115 ? 11.296 0.776 9.328 1.00 89.75 115 GLY A N 1
ATOM 868 C CA . GLY A 1 115 ? 10.221 1.399 10.099 1.00 89.75 115 GLY A CA 1
ATOM 869 C C . GLY A 1 115 ? 9.413 0.381 10.906 1.00 89.75 115 GLY A C 1
ATOM 870 O O . GLY A 1 115 ? 9.150 0.608 12.085 1.00 89.75 115 GLY A O 1
ATOM 871 N N . GLY A 1 116 ? 9.085 -0.769 10.308 1.00 89.94 116 GLY A N 1
ATOM 872 C CA . GLY A 1 116 ? 8.399 -1.861 11.000 1.00 89.94 116 GLY A CA 1
ATOM 873 C C . GLY A 1 116 ? 9.228 -2.446 12.144 1.00 89.94 116 GLY A C 1
ATOM 874 O O . GLY A 1 116 ? 8.727 -2.593 13.257 1.00 89.94 116 GLY A O 1
ATOM 875 N N . LEU A 1 117 ? 10.517 -2.710 11.908 1.00 91.06 117 LEU A N 1
ATOM 876 C CA . LEU A 1 117 ? 11.437 -3.178 12.953 1.00 91.06 117 LEU A CA 1
ATOM 877 C C . LEU A 1 117 ? 11.580 -2.162 14.089 1.00 91.06 117 LEU A C 1
ATOM 879 O O . LEU A 1 117 ? 11.576 -2.541 15.258 1.00 91.06 117 LEU A O 1
ATOM 883 N N . PHE A 1 118 ? 11.662 -0.874 13.755 1.00 92.19 118 PHE A N 1
ATOM 884 C CA . PHE A 1 118 ? 11.720 0.194 14.745 1.00 92.19 118 PHE A CA 1
ATOM 885 C C . PHE A 1 118 ? 10.444 0.260 15.590 1.00 92.19 118 PHE A C 1
ATOM 887 O O . PHE A 1 118 ? 10.525 0.389 16.807 1.00 92.19 118 PHE A O 1
ATOM 894 N N . GLN A 1 119 ? 9.268 0.122 14.973 1.00 89.50 119 GLN A N 1
ATOM 895 C CA . GLN A 1 119 ? 7.996 0.108 15.695 1.00 89.50 119 GLN A CA 1
ATOM 896 C C . GLN A 1 119 ? 7.895 -1.084 16.657 1.00 89.50 119 GLN A C 1
ATOM 898 O O . GLN A 1 119 ? 7.429 -0.920 17.783 1.00 89.50 119 GLN A O 1
ATOM 903 N N . ILE A 1 120 ? 8.369 -2.261 16.242 1.00 90.81 120 ILE A N 1
ATOM 904 C CA . ILE A 1 120 ? 8.432 -3.449 17.103 1.00 90.81 120 ILE A CA 1
ATOM 905 C C . ILE A 1 120 ? 9.388 -3.205 18.278 1.00 90.81 120 ILE A C 1
ATOM 907 O O . ILE A 1 120 ? 9.022 -3.452 19.423 1.00 90.81 120 ILE A O 1
ATOM 911 N N . ALA A 1 121 ? 10.578 -2.660 18.016 1.00 89.88 121 ALA A N 1
ATOM 912 C CA . ALA A 1 121 ? 11.551 -2.343 19.060 1.00 89.88 121 ALA A CA 1
ATOM 913 C C . ALA A 1 121 ? 11.025 -1.294 20.059 1.00 89.88 121 ALA A C 1
ATOM 915 O O . ALA A 1 121 ? 11.260 -1.407 21.260 1.00 89.88 121 ALA A O 1
ATOM 916 N N . LEU A 1 122 ? 10.285 -0.290 19.580 1.00 90.25 122 LEU A N 1
ATOM 917 C CA . LEU A 1 122 ? 9.647 0.719 20.427 1.00 90.25 122 LEU A CA 1
ATOM 918 C C . LEU A 1 122 ? 8.525 0.114 21.291 1.00 90.25 122 LEU A C 1
ATOM 920 O O . LEU A 1 122 ? 8.359 0.513 22.444 1.00 90.25 122 LEU A O 1
ATOM 924 N N . SER A 1 123 ? 7.772 -0.849 20.749 1.00 88.94 123 SER A N 1
ATOM 925 C CA . SER A 1 123 ? 6.750 -1.590 21.499 1.00 88.94 123 SER A CA 1
ATOM 926 C C . SER A 1 123 ? 7.378 -2.393 22.638 1.00 88.94 123 SER A C 1
ATOM 928 O O . SER A 1 123 ? 6.934 -2.269 23.774 1.00 88.94 123 SER A O 1
ATOM 930 N N . ASP A 1 124 ? 8.459 -3.128 22.358 1.00 85.69 124 ASP A N 1
ATOM 931 C CA . ASP A 1 124 ? 9.195 -3.915 23.363 1.00 85.69 124 ASP A CA 1
ATOM 932 C C . ASP A 1 124 ? 9.791 -3.025 24.471 1.00 85.69 124 ASP A C 1
ATOM 934 O O . ASP A 1 124 ? 9.813 -3.400 25.642 1.00 85.69 124 ASP A O 1
ATOM 938 N N . PHE A 1 125 ? 10.215 -1.803 24.125 1.00 85.06 125 PHE A N 1
ATOM 939 C CA . PHE A 1 125 ? 10.701 -0.820 25.096 1.00 85.06 125 PHE A CA 1
ATOM 940 C C . PHE A 1 125 ? 9.585 -0.213 25.960 1.00 85.06 125 PHE A C 1
ATOM 942 O O . PHE A 1 125 ? 9.840 0.157 27.099 1.00 85.06 125 PHE A O 1
ATOM 949 N N . THR A 1 126 ? 8.362 -0.098 25.434 1.00 85.44 126 THR A N 1
ATOM 950 C CA . THR A 1 126 ? 7.218 0.485 26.161 1.00 85.44 126 THR A CA 1
ATOM 951 C C . THR A 1 126 ? 6.596 -0.505 27.157 1.00 85.44 126 THR A C 1
ATOM 953 O O . THR A 1 126 ? 5.955 -0.081 28.114 1.00 85.44 126 THR A O 1
ATOM 956 N N . GLU A 1 127 ? 6.781 -1.814 26.956 1.00 73.06 127 GLU A N 1
ATOM 957 C CA . GLU A 1 127 ? 6.331 -2.870 27.880 1.00 73.06 127 GLU A CA 1
ATOM 958 C C . GLU A 1 127 ? 7.295 -3.139 29.057 1.00 73.06 127 GLU A C 1
ATOM 960 O O . GLU A 1 127 ? 6.969 -3.951 29.926 1.00 73.06 127 GLU A O 1
ATOM 965 N N . ARG A 1 128 ? 8.453 -2.465 29.123 1.00 50.69 128 ARG A N 1
ATOM 966 C CA . ARG A 1 128 ? 9.388 -2.516 30.264 1.00 50.69 128 ARG A CA 1
ATOM 967 C C . ARG A 1 128 ? 9.229 -1.325 31.199 1.00 50.69 128 ARG A C 1
ATOM 969 O O . ARG A 1 128 ? 9.400 -1.546 32.418 1.00 50.69 128 ARG A O 1
#